Protein AF-A0A3S1ZGQ6-F1 (afdb_monomer_lite)

Structure (mmCIF, N/CA/C/O backbo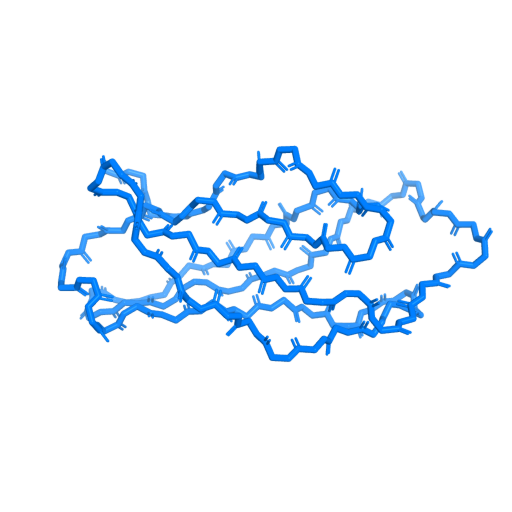ne):
data_AF-A0A3S1ZGQ6-F1
#
_entry.id   AF-A0A3S1ZGQ6-F1
#
loop_
_atom_site.group_PDB
_atom_site.id
_atom_site.type_symbol
_atom_site.label_atom_id
_atom_site.label_alt_id
_atom_site.label_comp_id
_atom_site.label_asym_id
_atom_site.label_entity_id
_atom_site.label_seq_id
_atom_site.pdbx_PDB_ins_code
_atom_site.Cartn_x
_atom_site.Cartn_y
_atom_site.Cartn_z
_atom_site.occupancy
_atom_site.B_iso_or_equiv
_atom_site.auth_seq_id
_atom_site.auth_comp_id
_atom_site.auth_asym_id
_atom_site.auth_atom_id
_atom_site.pdbx_PDB_model_num
ATOM 1 N N . SER A 1 1 ? -18.168 0.038 5.112 1.00 57.94 1 SER A N 1
ATOM 2 C CA . SER A 1 1 ? -16.872 0.471 5.660 1.00 57.94 1 SER A CA 1
ATOM 3 C C . SER A 1 1 ? -15.826 -0.161 4.787 1.00 57.94 1 SER A C 1
ATOM 5 O O . SER A 1 1 ? -15.764 -1.384 4.744 1.00 57.94 1 SER A O 1
ATOM 7 N N . ASP A 1 2 ? -15.090 0.651 4.040 1.00 84.12 2 ASP A N 1
ATOM 8 C CA . ASP A 1 2 ? -14.105 0.132 3.098 1.00 84.12 2 ASP A CA 1
ATOM 9 C C . ASP A 1 2 ? -12.865 -0.249 3.903 1.00 84.12 2 ASP A C 1
ATOM 11 O O . ASP A 1 2 ? -12.245 0.608 4.529 1.00 84.12 2 ASP A O 1
ATOM 15 N N . PHE A 1 3 ? -12.587 -1.551 3.995 1.00 94.69 3 PHE A N 1
ATOM 16 C CA . PHE A 1 3 ? -11.353 -2.067 4.573 1.00 94.69 3 PHE A CA 1
ATOM 17 C C . PHE A 1 3 ? -10.385 -2.303 3.413 1.00 94.69 3 PHE A C 1
ATOM 19 O O . PHE A 1 3 ? -10.597 -3.210 2.611 1.00 94.69 3 PHE A O 1
ATOM 26 N N . GLY A 1 4 ? -9.377 -1.445 3.281 1.00 97.62 4 GLY A N 1
ATOM 27 C CA . GLY A 1 4 ? -8.446 -1.447 2.160 1.00 97.62 4 GLY A CA 1
ATOM 28 C C . GLY A 1 4 ? -7.655 -0.149 2.076 1.00 97.62 4 GLY A C 1
ATOM 29 O O . GLY A 1 4 ? -7.623 0.638 3.024 1.00 97.62 4 GLY A O 1
ATOM 30 N N . VAL A 1 5 ? -7.013 0.078 0.933 1.00 97.56 5 VAL A N 1
ATOM 31 C CA . VAL A 1 5 ? -6.218 1.285 0.702 1.00 97.56 5 VAL A CA 1
ATOM 32 C C . VAL A 1 5 ? -6.597 1.970 -0.607 1.00 97.56 5 VAL A C 1
ATOM 34 O O . VAL A 1 5 ? -7.007 1.316 -1.563 1.00 97.56 5 VAL A O 1
ATOM 37 N N . ASN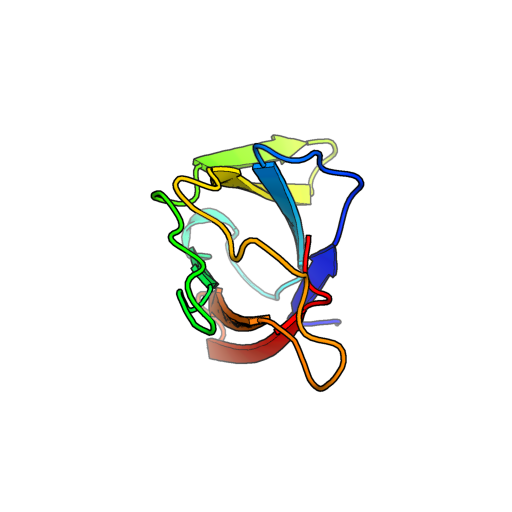 A 1 6 ? -6.413 3.286 -0.655 1.00 96.75 6 ASN A N 1
ATOM 38 C CA . ASN A 1 6 ? -6.477 4.087 -1.871 1.00 96.75 6 ASN A CA 1
ATOM 39 C C . ASN A 1 6 ? -5.077 4.603 -2.199 1.00 96.75 6 ASN A C 1
ATOM 41 O O . ASN A 1 6 ? -4.412 5.170 -1.333 1.00 96.75 6 ASN A O 1
ATOM 45 N N . VAL A 1 7 ? -4.633 4.441 -3.445 1.00 96.50 7 VAL A N 1
ATOM 46 C CA . VAL A 1 7 ? -3.353 5.008 -3.890 1.00 96.50 7 VAL A CA 1
ATOM 47 C C . VAL A 1 7 ? -3.492 6.521 -4.030 1.00 96.50 7 VAL A C 1
ATOM 49 O O . VAL A 1 7 ? -4.418 7.016 -4.676 1.00 96.50 7 VAL A O 1
ATOM 52 N N . LEU A 1 8 ? -2.565 7.251 -3.420 1.00 96.38 8 LEU A N 1
ATOM 53 C CA . LEU A 1 8 ? -2.428 8.694 -3.569 1.00 96.38 8 LEU A CA 1
ATOM 54 C C . LEU A 1 8 ? -1.351 9.013 -4.619 1.00 96.38 8 LEU A C 1
ATOM 56 O O . LEU A 1 8 ? -0.526 8.151 -4.927 1.00 96.38 8 LEU A O 1
ATOM 60 N N . PRO A 1 9 ? -1.322 10.240 -5.171 1.00 93.81 9 PRO A N 1
ATOM 61 C CA . PRO A 1 9 ? -0.232 10.662 -6.043 1.00 93.81 9 PRO A CA 1
ATOM 62 C C . PRO A 1 9 ? 1.121 10.512 -5.334 1.00 93.81 9 PRO A C 1
ATOM 64 O O . PRO A 1 9 ? 1.381 11.201 -4.349 1.00 93.81 9 PRO A O 1
ATOM 67 N N . GLY A 1 10 ? 1.945 9.595 -5.837 1.00 87.69 10 GLY A N 1
ATOM 68 C CA . GLY A 1 10 ? 3.346 9.419 -5.463 1.00 87.69 10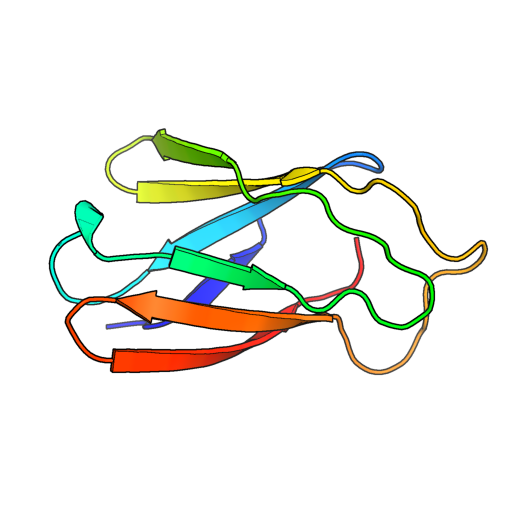 GLY A CA 1
ATOM 69 C C . GLY A 1 10 ? 4.282 9.881 -6.579 1.00 87.69 10 GLY A C 1
ATOM 70 O O . GLY A 1 10 ? 3.879 10.615 -7.488 1.00 87.69 10 GLY A O 1
ATOM 71 N N . ASP A 1 11 ? 5.526 9.425 -6.521 1.00 90.12 11 ASP A N 1
ATOM 72 C CA . ASP A 1 11 ? 6.553 9.676 -7.530 1.00 90.12 11 ASP A CA 1
ATOM 73 C C . ASP A 1 11 ? 7.398 8.415 -7.785 1.00 90.12 11 ASP A C 1
ATOM 75 O O . ASP A 1 11 ? 7.062 7.313 -7.356 1.00 90.12 11 ASP A O 1
ATOM 79 N N . HIS A 1 12 ? 8.503 8.563 -8.520 1.00 91.75 12 HIS A N 1
ATOM 80 C CA . HIS A 1 12 ? 9.389 7.442 -8.830 1.00 91.75 12 HIS A CA 1
ATOM 81 C C . HIS A 1 12 ? 10.138 6.879 -7.612 1.00 91.75 12 HIS A C 1
ATOM 83 O O . HIS A 1 12 ? 10.711 5.796 -7.732 1.00 91.75 12 HIS A O 1
ATOM 89 N N . GLU A 1 13 ? 10.138 7.588 -6.481 1.00 96.12 13 GLU A N 1
ATOM 90 C CA . GLU A 1 13 ? 10.854 7.236 -5.253 1.00 96.12 13 GLU A CA 1
ATOM 91 C C . GLU A 1 13 ? 9.904 6.768 -4.142 1.00 96.12 13 GLU A C 1
ATOM 93 O O . GLU A 1 13 ? 10.349 6.152 -3.171 1.00 96.12 13 GLU A O 1
ATOM 98 N N . THR A 1 14 ? 8.600 7.045 -4.252 1.00 97.25 14 THR A N 1
ATOM 99 C CA . THR A 1 14 ? 7.630 6.797 -3.181 1.00 97.25 14 THR A CA 1
ATOM 100 C C . THR A 1 14 ? 6.278 6.289 -3.682 1.00 97.25 14 THR A C 1
ATOM 102 O O . THR A 1 14 ? 5.618 6.893 -4.529 1.00 97.25 14 THR A O 1
ATOM 105 N N . LEU A 1 15 ? 5.813 5.196 -3.072 1.00 97.75 15 LEU A N 1
ATOM 106 C CA . LEU A 1 15 ? 4.421 4.752 -3.122 1.00 97.75 15 LEU A CA 1
ATOM 107 C C . LEU A 1 15 ? 3.683 5.322 -1.905 1.00 97.75 15 LEU A C 1
ATOM 109 O O . LEU A 1 15 ? 4.108 5.112 -0.771 1.00 97.75 15 LEU A O 1
ATOM 113 N N . ILE A 1 16 ? 2.565 6.013 -2.125 1.00 98.19 16 ILE A N 1
ATOM 114 C CA . ILE A 1 16 ? 1.769 6.614 -1.048 1.00 98.19 16 ILE A CA 1
ATOM 115 C C . ILE A 1 16 ? 0.361 6.028 -1.074 1.00 98.19 16 ILE A C 1
ATOM 117 O O . ILE A 1 16 ? -0.304 6.046 -2.112 1.00 98.19 16 ILE A O 1
ATOM 121 N N . VAL A 1 17 ? -0.114 5.535 0.069 1.00 98.25 17 VAL A N 1
ATOM 122 C CA . VAL A 1 17 ? -1.469 4.990 0.207 1.00 98.25 17 VAL A CA 1
ATOM 123 C C . VAL A 1 17 ? -2.197 5.571 1.417 1.00 98.25 17 VAL A C 1
ATOM 125 O O . VAL A 1 17 ? -1.622 5.745 2.491 1.00 98.25 17 VAL A O 1
ATOM 128 N N . GLU A 1 18 ? -3.485 5.854 1.246 1.00 97.75 18 GLU A N 1
ATOM 129 C CA . GLU A 1 18 ? -4.420 6.146 2.332 1.00 97.75 18 GLU A CA 1
ATOM 130 C C . GLU A 1 18 ? -5.102 4.848 2.767 1.00 97.75 18 GLU A C 1
ATOM 132 O O . GLU A 1 18 ? -5.752 4.190 1.955 1.00 97.75 18 GLU A O 1
ATOM 137 N N . ALA A 1 19 ? -5.001 4.499 4.047 1.00 97.62 19 ALA A N 1
ATOM 138 C CA . ALA A 1 19 ? -5.650 3.326 4.612 1.00 97.62 19 ALA A CA 1
ATOM 139 C C . ALA A 1 19 ? -7.041 3.659 5.175 1.00 97.62 19 ALA A C 1
ATOM 141 O O . ALA A 1 19 ? -7.242 4.654 5.875 1.00 97.62 19 ALA A O 1
ATOM 142 N N . SER A 1 20 ? -8.005 2.784 4.893 1.00 96.94 20 SER A N 1
ATOM 143 C CA . SER A 1 20 ? -9.336 2.773 5.501 1.00 96.94 20 SER A CA 1
ATOM 144 C C . SER A 1 20 ? -9.579 1.403 6.123 1.00 96.94 20 SER A C 1
ATOM 146 O O . SER A 1 20 ? -9.366 0.373 5.490 1.00 96.94 20 SER A O 1
ATOM 148 N N . PHE A 1 21 ? -9.965 1.375 7.393 1.00 95.19 21 PHE A N 1
ATOM 149 C CA . PHE A 1 21 ? -10.157 0.144 8.155 1.00 95.19 21 PHE A CA 1
ATOM 150 C C . PHE A 1 21 ? -11.017 0.436 9.391 1.00 95.19 21 PHE A C 1
ATOM 152 O O . PHE A 1 21 ? -11.051 1.570 9.876 1.00 95.19 21 PHE A O 1
ATOM 159 N N . PRO A 1 22 ? -11.743 -0.560 9.915 1.00 92.69 22 PRO A N 1
ATOM 160 C CA . PRO A 1 22 ? -12.385 -0.437 11.212 1.00 92.69 22 PRO A CA 1
ATOM 161 C C . PRO A 1 22 ? -11.373 -0.633 12.350 1.00 92.69 22 PRO A C 1
ATOM 163 O O . PRO A 1 22 ? -10.429 -1.419 12.231 1.00 92.69 22 PRO A O 1
ATOM 166 N N . GLY A 1 23 ? -11.635 0.027 13.479 1.00 90.25 23 GLY A N 1
ATOM 167 C CA . GLY A 1 23 ? -10.881 -0.142 14.721 1.00 90.25 23 GLY A CA 1
ATOM 168 C C . GLY A 1 23 ? -9.849 0.955 14.978 1.00 90.25 23 GLY A C 1
ATOM 169 O O . GLY A 1 23 ? -9.928 2.044 14.416 1.00 90.25 23 GLY A O 1
ATOM 170 N N . ASP A 1 24 ? -8.924 0.656 15.886 1.00 90.12 24 ASP A N 1
ATOM 171 C CA . ASP A 1 24 ? -7.863 1.566 16.324 1.00 90.12 24 ASP A CA 1
ATOM 172 C C . ASP A 1 24 ? -6.792 1.765 15.227 1.00 90.12 24 ASP A C 1
ATOM 174 O O . ASP A 1 24 ? -6.208 0.766 14.788 1.00 90.12 24 ASP A O 1
ATOM 178 N N . PRO A 1 25 ? -6.507 3.012 14.795 1.00 90.94 25 PRO A N 1
ATOM 179 C CA . PRO A 1 25 ? -5.407 3.331 13.883 1.00 90.94 25 PRO A CA 1
ATOM 180 C C . PRO A 1 25 ? -4.031 2.869 14.349 1.00 90.94 25 PRO A C 1
ATOM 182 O O . PRO A 1 25 ? -3.200 2.534 13.506 1.00 90.94 25 PRO A O 1
ATOM 185 N N . GLU A 1 26 ? -3.793 2.788 15.660 1.00 92.50 26 GLU A N 1
ATOM 186 C CA . GLU A 1 26 ? -2.510 2.322 16.195 1.00 92.50 26 GLU A CA 1
ATOM 187 C C . GLU A 1 26 ? -2.238 0.839 15.934 1.00 92.50 26 GLU A C 1
ATOM 189 O O . GLU A 1 26 ? -1.086 0.409 15.913 1.00 92.50 26 GLU A O 1
ATOM 194 N N . ALA A 1 27 ? -3.290 0.054 15.701 1.00 93.25 27 ALA A N 1
ATOM 195 C CA . ALA A 1 27 ? -3.185 -1.369 15.404 1.00 93.25 27 ALA A CA 1
ATOM 196 C C . ALA A 1 27 ? -3.084 -1.668 13.899 1.00 93.25 27 ALA A C 1
ATOM 198 O O . ALA A 1 27 ? -3.094 -2.844 13.528 1.00 93.25 27 ALA A O 1
ATOM 199 N N . ALA A 1 28 ? -3.070 -0.643 13.040 1.00 96.69 28 ALA A N 1
ATOM 200 C CA . ALA A 1 28 ? -3.037 -0.822 11.598 1.00 96.69 28 ALA A CA 1
ATOM 201 C C . ALA A 1 28 ? -1.610 -0.835 11.050 1.00 96.69 28 ALA A C 1
ATOM 203 O O . ALA A 1 28 ? -0.793 0.022 11.390 1.00 96.69 28 ALA A O 1
ATOM 204 N N . ASP A 1 29 ? -1.339 -1.783 10.155 1.00 97.88 29 ASP A N 1
ATOM 205 C CA . ASP A 1 29 ? -0.055 -1.909 9.471 1.00 97.88 29 ASP A CA 1
ATOM 206 C C . ASP A 1 29 ? -0.265 -2.258 7.994 1.00 97.88 29 ASP A C 1
ATOM 208 O O . ASP A 1 29 ? -1.275 -2.863 7.614 1.00 97.88 29 ASP A O 1
ATOM 212 N N . PHE A 1 30 ? 0.681 -1.855 7.156 1.00 98.50 30 PHE A N 1
ATOM 213 C CA . PHE A 1 30 ? 0.601 -1.990 5.708 1.00 98.50 30 PHE A CA 1
ATOM 214 C C . PHE A 1 30 ? 1.825 -2.721 5.171 1.00 98.50 30 PHE A C 1
ATOM 216 O O . PHE A 1 30 ? 2.959 -2.424 5.532 1.00 98.50 30 PHE A O 1
ATOM 223 N N . PHE A 1 31 ? 1.591 -3.648 4.251 1.00 98.38 31 PHE A N 1
ATOM 224 C CA . PHE A 1 31 ? 2.625 -4.435 3.597 1.00 98.38 31 PHE A CA 1
ATOM 225 C C . PHE A 1 31 ? 2.399 -4.397 2.092 1.00 98.38 31 PHE A C 1
ATOM 227 O O . PHE A 1 31 ? 1.267 -4.525 1.632 1.00 98.38 31 PHE A O 1
ATOM 234 N N . VAL A 1 32 ? 3.481 -4.282 1.327 1.00 98.25 32 VAL A N 1
ATOM 235 C CA . VAL A 1 32 ? 3.476 -4.398 -0.134 1.00 98.25 32 VAL A CA 1
ATOM 236 C C . VAL A 1 32 ? 4.563 -5.378 -0.557 1.00 98.25 32 VAL A C 1
ATOM 238 O O . VAL A 1 32 ? 5.668 -5.371 -0.008 1.00 98.25 32 VAL A O 1
ATOM 241 N N . ALA A 1 33 ? 4.238 -6.260 -1.495 1.00 97.00 33 ALA A N 1
ATOM 242 C CA . ALA A 1 33 ? 5.155 -7.273 -1.984 1.00 97.00 33 ALA A CA 1
ATOM 243 C C . ALA A 1 33 ? 6.180 -6.659 -2.952 1.00 97.00 33 ALA A C 1
ATOM 245 O O . ALA A 1 33 ? 5.820 -5.970 -3.907 1.00 97.00 33 ALA A O 1
ATOM 246 N N . GLY A 1 34 ? 7.465 -6.933 -2.715 1.00 93.69 34 GLY A N 1
ATOM 247 C CA . GLY A 1 34 ? 8.536 -6.665 -3.674 1.00 93.69 34 GLY A CA 1
ATOM 248 C C . GLY A 1 34 ? 8.571 -7.757 -4.738 1.00 93.69 34 GLY A C 1
ATOM 249 O O . GLY A 1 34 ? 9.249 -8.767 -4.567 1.00 93.69 34 GLY A O 1
ATOM 250 N N . GLU A 1 35 ? 7.798 -7.578 -5.804 1.00 90.69 35 GLU A N 1
ATOM 251 C CA . GLU A 1 35 ? 7.721 -8.497 -6.945 1.00 90.69 35 GLU A CA 1
ATOM 252 C C . GLU A 1 35 ? 8.111 -7.780 -8.239 1.00 90.69 35 GLU A C 1
ATOM 254 O O . GLU A 1 35 ? 8.144 -6.553 -8.283 1.00 90.69 35 GLU A O 1
ATOM 259 N N . HIS A 1 36 ? 8.366 -8.532 -9.315 1.00 91.75 36 HIS A N 1
ATOM 260 C CA . HIS A 1 36 ? 8.694 -7.964 -10.633 1.00 91.75 36 HIS A CA 1
ATOM 261 C C . HIS A 1 36 ? 9.874 -6.974 -10.582 1.00 91.75 36 HIS A C 1
ATOM 263 O O . HIS A 1 36 ? 9.819 -5.906 -11.184 1.00 91.75 36 HIS A O 1
ATOM 269 N N . ASP A 1 37 ? 10.918 -7.326 -9.824 1.00 94.62 37 ASP A N 1
ATOM 270 C CA . ASP A 1 37 ? 12.120 -6.515 -9.576 1.00 94.62 37 ASP A CA 1
ATOM 271 C C . ASP A 1 37 ? 11.881 -5.185 -8.836 1.00 94.62 37 ASP A C 1
ATOM 273 O O . ASP A 1 37 ? 12.779 -4.349 -8.750 1.00 94.62 37 ASP A O 1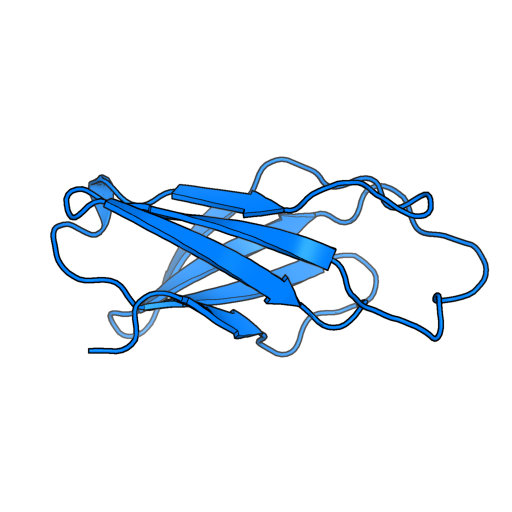
ATOM 277 N N . TYR A 1 38 ? 10.700 -4.979 -8.247 1.00 97.00 38 TYR A N 1
ATOM 278 C CA . TYR A 1 38 ? 10.513 -3.900 -7.282 1.00 97.00 38 TYR A CA 1
ATOM 279 C C . TYR A 1 38 ? 11.104 -4.273 -5.921 1.00 97.00 38 TYR A C 1
ATOM 281 O O . TYR A 1 38 ? 10.887 -5.368 -5.395 1.00 97.00 38 TYR A O 1
ATOM 289 N N . MET A 1 39 ? 11.784 -3.313 -5.302 1.00 97.81 39 MET A N 1
ATOM 290 C CA . MET A 1 39 ? 12.224 -3.395 -3.914 1.00 97.81 39 MET A CA 1
ATOM 291 C C . MET A 1 39 ? 11.651 -2.216 -3.140 1.00 97.81 39 MET A C 1
ATOM 293 O O . MET A 1 39 ? 11.847 -1.065 -3.521 1.00 97.81 39 MET A O 1
ATOM 297 N N . PHE A 1 40 ? 10.977 -2.499 -2.029 1.00 98.25 40 PHE A N 1
ATOM 298 C CA . PHE A 1 40 ? 10.365 -1.483 -1.178 1.00 98.25 40 PHE A CA 1
ATOM 299 C C . PHE A 1 40 ? 11.071 -1.393 0.173 1.00 98.25 40 PHE A C 1
ATOM 301 O O . PHE A 1 40 ? 11.520 -2.396 0.731 1.00 98.25 40 PHE A O 1
ATOM 308 N N . GLY A 1 41 ? 11.169 -0.175 0.697 1.00 98.19 41 GLY A N 1
ATOM 309 C CA . GLY A 1 41 ? 11.593 0.082 2.067 1.00 98.19 41 GLY A CA 1
ATOM 310 C C . GLY A 1 41 ? 10.457 -0.140 3.062 1.00 98.19 41 GLY A C 1
ATOM 311 O O . GLY A 1 41 ? 9.319 -0.428 2.694 1.00 98.19 41 GLY A O 1
ATOM 312 N N . SER A 1 42 ? 10.758 0.034 4.348 1.00 97.88 42 SER A N 1
ATOM 313 C CA . SER A 1 42 ? 9.735 0.000 5.395 1.00 97.88 42 SER A CA 1
ATOM 314 C C . SER A 1 42 ? 8.713 1.130 5.203 1.00 97.88 42 SER A C 1
ATOM 316 O O . SER A 1 42 ? 9.126 2.284 5.056 1.00 97.88 42 SER A O 1
ATOM 318 N N . PRO A 1 43 ? 7.401 0.838 5.251 1.00 98.06 43 PRO A N 1
ATOM 319 C CA . PRO A 1 43 ? 6.365 1.862 5.240 1.00 98.06 43 PRO A CA 1
ATOM 320 C C . PRO A 1 43 ? 6.502 2.818 6.427 1.00 98.06 43 PRO A C 1
ATOM 322 O O . PRO A 1 43 ? 6.534 2.406 7.586 1.00 98.06 43 PRO A O 1
ATOM 325 N N . ALA A 1 44 ? 6.569 4.113 6.138 1.00 97.75 44 ALA A N 1
ATOM 326 C CA . ALA A 1 44 ? 6.493 5.165 7.135 1.00 97.75 44 ALA A CA 1
ATOM 327 C C . ALA A 1 44 ? 5.030 5.560 7.350 1.00 97.75 44 ALA A C 1
ATOM 329 O O . ALA A 1 44 ? 4.311 5.877 6.401 1.00 97.75 44 ALA A O 1
ATOM 330 N N . ARG A 1 45 ? 4.605 5.570 8.612 1.00 96.44 45 ARG A N 1
ATOM 331 C CA . ARG A 1 45 ? 3.257 5.960 9.025 1.00 96.44 45 ARG A CA 1
ATOM 332 C C . ARG A 1 45 ? 3.170 7.460 9.298 1.00 96.44 45 ARG A C 1
ATOM 334 O O . ARG A 1 45 ? 4.037 8.028 9.960 1.00 96.44 45 ARG A O 1
ATOM 341 N N . SER A 1 46 ? 2.082 8.083 8.858 1.00 96.31 46 SER A N 1
ATOM 342 C CA . SER A 1 46 ? 1.694 9.434 9.273 1.00 96.31 46 SER A CA 1
ATOM 343 C C . SER A 1 46 ? 0.176 9.580 9.330 1.00 96.31 46 SER A C 1
ATOM 345 O O . SER A 1 46 ? -0.553 8.843 8.669 1.00 96.31 46 SER A O 1
ATOM 347 N N . GLU A 1 47 ? -0.306 10.540 10.113 1.00 94.81 47 GLU A N 1
ATOM 348 C CA . GLU A 1 47 ? -1.716 10.926 10.108 1.00 94.81 47 GLU A CA 1
ATOM 349 C C . GLU A 1 47 ? -1.889 12.286 9.440 1.00 94.81 47 GLU A C 1
ATOM 351 O O . GLU A 1 47 ? -1.160 13.238 9.732 1.00 94.81 47 GLU A O 1
ATOM 356 N N . LYS A 1 48 ? -2.872 12.376 8.543 1.00 92.75 48 LYS A N 1
ATOM 357 C CA . LYS A 1 48 ? -3.217 13.604 7.830 1.00 92.75 48 LYS A CA 1
ATOM 358 C C . LYS A 1 48 ? -4.727 13.704 7.691 1.00 92.75 48 LYS A C 1
ATOM 360 O O . LYS A 1 48 ? -5.359 12.779 7.199 1.00 92.75 48 LYS A O 1
ATOM 365 N N . ASP A 1 49 ? -5.308 14.812 8.146 1.00 90.25 49 ASP A N 1
ATOM 366 C CA . ASP A 1 49 ? -6.753 15.076 8.058 1.00 90.25 49 ASP A CA 1
ATOM 367 C C . ASP A 1 49 ? -7.630 13.941 8.641 1.00 90.25 49 ASP A C 1
ATOM 369 O O . ASP A 1 49 ? -8.716 13.644 8.146 1.00 90.25 49 ASP A O 1
ATOM 373 N N . GLY A 1 50 ? -7.146 13.279 9.701 1.00 89.94 50 GLY A N 1
ATOM 374 C CA . GLY A 1 50 ? -7.822 12.139 10.337 1.00 89.94 50 GLY A CA 1
ATOM 375 C C . GLY A 1 50 ? -7.735 10.826 9.549 1.00 89.94 50 GLY A C 1
ATOM 376 O O . GLY A 1 50 ? -8.453 9.878 9.865 1.00 89.94 50 GLY A O 1
ATOM 377 N N . LYS A 1 51 ? -6.883 10.766 8.522 1.00 94.00 51 LYS A N 1
ATOM 378 C CA . LYS A 1 51 ? -6.594 9.572 7.729 1.00 94.00 51 LYS A CA 1
ATOM 379 C C . LYS A 1 51 ? -5.204 9.041 8.028 1.00 94.00 51 LYS A C 1
ATOM 381 O O . LYS A 1 51 ? -4.254 9.808 8.188 1.00 94.00 51 LYS A O 1
ATOM 386 N N . LEU A 1 52 ? -5.100 7.716 8.058 1.00 97.25 52 LEU A N 1
ATOM 387 C CA . LEU A 1 52 ? -3.830 7.022 8.171 1.00 97.25 52 LEU A CA 1
ATOM 388 C C . LEU A 1 52 ? -3.186 6.909 6.787 1.00 97.25 52 LEU A C 1
ATOM 390 O O . LEU A 1 52 ? -3.771 6.317 5.880 1.00 97.25 52 LEU A O 1
ATOM 3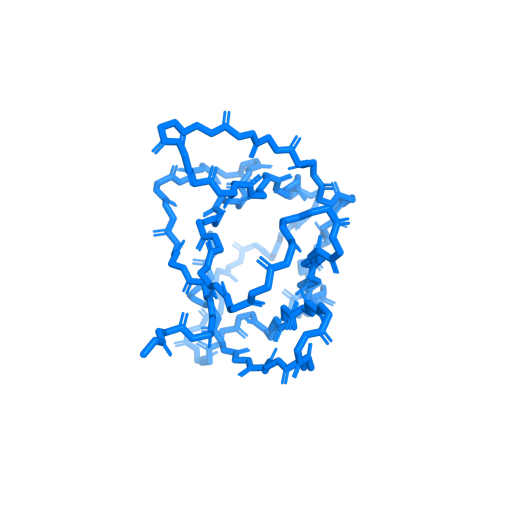94 N N . ILE A 1 53 ? -1.988 7.466 6.639 1.00 98.06 53 ILE A N 1
ATOM 395 C CA . ILE A 1 53 ? -1.206 7.442 5.403 1.00 98.06 53 ILE A CA 1
ATOM 396 C C . ILE A 1 53 ? 0.055 6.609 5.617 1.00 98.06 53 ILE A C 1
ATOM 398 O O . ILE A 1 53 ? 0.791 6.822 6.587 1.00 98.06 53 ILE A O 1
ATOM 402 N N . PHE A 1 54 ? 0.326 5.709 4.675 1.00 98.38 54 PHE A N 1
ATOM 403 C CA . PHE A 1 54 ? 1.597 5.003 4.575 1.00 98.38 54 PHE A CA 1
ATOM 404 C C . PHE A 1 54 ? 2.380 5.515 3.367 1.00 98.38 54 PHE A C 1
ATOM 406 O O . PHE A 1 54 ? 1.870 5.526 2.245 1.00 98.38 54 PHE A O 1
ATOM 413 N N . THR A 1 55 ? 3.628 5.910 3.604 1.00 98.38 55 THR A N 1
ATOM 414 C CA . THR A 1 55 ? 4.599 6.269 2.566 1.00 98.38 55 THR A CA 1
ATOM 415 C C . THR A 1 55 ? 5.667 5.191 2.506 1.00 98.38 55 THR A C 1
ATOM 417 O O . THR A 1 55 ? 6.390 4.975 3.478 1.00 98.38 55 THR A O 1
ATOM 420 N N . VAL A 1 56 ? 5.778 4.514 1.371 1.00 98.50 56 VAL A N 1
ATOM 421 C CA . VAL A 1 56 ? 6.695 3.396 1.162 1.00 98.50 56 VAL A CA 1
ATOM 422 C C . VAL A 1 56 ? 7.806 3.823 0.203 1.00 98.50 56 VAL A C 1
ATOM 424 O O . VAL A 1 56 ? 7.507 4.148 -0.948 1.00 98.50 56 VAL A O 1
ATOM 427 N N . PRO A 1 57 ? 9.081 3.828 0.634 1.00 98.44 57 PRO A N 1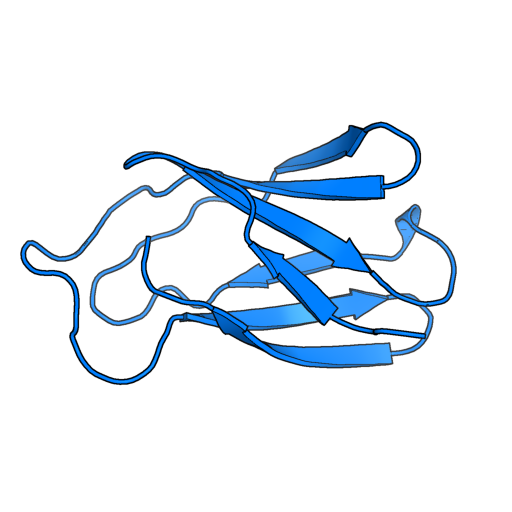
ATOM 428 C CA . PRO A 1 57 ? 10.199 4.092 -0.265 1.00 98.44 57 PRO A CA 1
ATOM 429 C C . PRO A 1 57 ? 10.302 3.019 -1.352 1.00 98.44 57 PRO A C 1
ATOM 431 O O . PRO A 1 57 ? 10.220 1.828 -1.052 1.00 98.44 57 PRO A O 1
ATOM 434 N N . ILE A 1 58 ? 10.539 3.433 -2.591 1.00 97.88 58 ILE A N 1
ATOM 435 C CA . ILE A 1 58 ? 10.879 2.561 -3.716 1.00 97.88 58 ILE A CA 1
ATOM 436 C C . ILE A 1 58 ? 12.406 2.544 -3.811 1.00 97.88 58 ILE A C 1
ATOM 438 O O . ILE A 1 58 ? 13.027 3.532 -4.190 1.00 97.88 58 ILE A O 1
ATOM 442 N N . LEU A 1 59 ? 13.015 1.438 -3.389 1.00 98.06 59 LEU A N 1
ATOM 443 C CA . LEU A 1 59 ? 14.470 1.271 -3.333 1.00 98.06 59 LEU A CA 1
ATOM 444 C C . LEU A 1 59 ? 15.047 0.807 -4.670 1.00 98.06 59 LEU A C 1
ATOM 446 O O . LEU A 1 59 ? 16.167 1.175 -5.012 1.00 98.06 59 LEU A O 1
ATOM 450 N N . ASP A 1 60 ? 14.284 -0.007 -5.398 1.00 97.19 60 ASP A N 1
ATOM 451 C CA . ASP A 1 60 ? 14.598 -0.436 -6.757 1.00 97.19 60 ASP A CA 1
ATOM 452 C C . ASP A 1 60 ? 13.302 -0.679 -7.538 1.00 97.19 60 ASP A C 1
ATOM 454 O O . ASP A 1 60 ? 12.237 -0.910 -6.947 1.00 97.19 60 ASP A O 1
ATOM 458 N N . ARG A 1 61 ? 13.386 -0.593 -8.865 1.00 95.06 61 ARG A N 1
ATOM 459 C CA . ARG A 1 61 ? 12.251 -0.791 -9.770 1.00 95.06 61 ARG A CA 1
ATOM 460 C C . ARG A 1 61 ? 12.700 -1.420 -11.090 1.00 95.06 61 ARG A C 1
ATOM 462 O O . ARG A 1 61 ? 13.806 -1.139 -11.558 1.00 95.06 61 ARG A O 1
ATOM 469 N N . PRO A 1 62 ? 11.829 -2.194 -11.759 1.00 94.88 62 PRO A N 1
ATOM 470 C CA . PRO A 1 62 ? 12.140 -2.744 -13.067 1.00 94.88 62 PRO A CA 1
ATOM 471 C C . PRO A 1 62 ? 12.405 -1.630 -14.083 1.00 94.88 62 PRO A C 1
ATOM 473 O O . PRO A 1 62 ? 11.794 -0.558 -14.058 1.00 94.88 62 PRO A O 1
ATOM 476 N N . SER A 1 63 ? 13.282 -1.920 -15.045 1.00 93.31 63 SER A N 1
ATOM 477 C CA . SER A 1 63 ? 13.605 -0.999 -16.146 1.00 93.31 63 SER A CA 1
ATOM 478 C C . SER A 1 63 ? 12.419 -0.724 -17.080 1.00 93.31 63 SER A C 1
ATOM 480 O O . SER A 1 63 ? 12.427 0.252 -17.826 1.00 93.31 63 SER A O 1
ATOM 482 N N . THR A 1 64 ? 11.398 -1.582 -17.053 1.00 93.88 64 THR A N 1
ATOM 483 C CA . THR A 1 64 ? 10.126 -1.412 -17.760 1.00 93.88 64 THR A CA 1
ATOM 484 C C . THR A 1 64 ? 8.996 -1.787 -16.813 1.00 93.88 64 THR A C 1
ATOM 486 O O . THR A 1 64 ? 9.010 -2.881 -16.254 1.00 93.88 64 THR A O 1
ATOM 489 N N . THR A 1 65 ? 8.013 -0.902 -16.644 1.00 92.12 65 THR A N 1
ATOM 490 C CA . THR A 1 65 ? 6.836 -1.188 -15.816 1.00 92.12 65 THR A CA 1
ATOM 491 C C . THR A 1 65 ? 6.079 -2.397 -16.382 1.00 92.12 65 THR A C 1
ATOM 493 O O . THR A 1 65 ? 5.765 -2.395 -17.579 1.00 92.12 65 THR A O 1
ATOM 496 N N . PRO A 1 66 ? 5.772 -3.424 -15.569 1.00 92.44 66 PRO A N 1
ATOM 497 C CA . PRO A 1 66 ? 4.956 -4.542 -16.020 1.00 92.44 66 PRO A CA 1
ATOM 498 C C . PRO A 1 66 ? 3.567 -4.064 -16.460 1.00 92.44 66 PRO A C 1
ATOM 500 O O . PRO A 1 66 ? 3.035 -3.080 -15.948 1.00 92.44 66 PRO A O 1
ATOM 503 N N . THR A 1 67 ? 2.985 -4.746 -17.445 1.00 89.44 67 THR A N 1
ATOM 504 C CA . THR A 1 67 ? 1.717 -4.323 -18.073 1.00 89.44 67 THR A CA 1
ATOM 505 C C . THR A 1 67 ? 0.500 -5.095 -17.578 1.00 89.44 67 THR A C 1
ATOM 507 O O . THR A 1 67 ? -0.621 -4.622 -17.747 1.00 89.44 67 THR A O 1
ATOM 510 N N . ASP A 1 68 ? 0.722 -6.229 -16.914 1.00 87.94 68 ASP A N 1
ATOM 511 C CA . ASP A 1 68 ? -0.323 -7.090 -16.376 1.00 87.94 68 ASP A CA 1
ATOM 512 C C . ASP A 1 68 ? -0.233 -7.146 -14.846 1.00 87.94 68 ASP A C 1
ATOM 514 O O . ASP A 1 68 ? 0.855 -7.239 -14.277 1.00 87.94 68 ASP A O 1
ATOM 518 N N . GLY A 1 69 ? -1.388 -7.132 -14.176 1.00 91.06 69 GLY A N 1
ATOM 519 C CA . GLY A 1 69 ? -1.481 -7.290 -12.724 1.00 91.06 69 GLY A CA 1
ATOM 520 C C . GLY A 1 69 ? -1.224 -6.003 -11.937 1.00 91.06 69 GLY A C 1
ATOM 521 O O . GLY A 1 69 ? -1.742 -4.939 -12.275 1.00 91.06 69 GLY A O 1
ATOM 522 N N . GLY A 1 70 ? -0.488 -6.132 -10.836 1.00 95.19 70 GLY A N 1
ATOM 523 C CA . GLY A 1 70 ? -0.199 -5.053 -9.901 1.00 95.19 70 GLY A CA 1
ATOM 524 C C . GLY A 1 70 ? 0.648 -5.538 -8.728 1.00 95.19 70 GLY A C 1
ATOM 525 O O . GLY A 1 70 ? 1.017 -6.709 -8.660 1.00 95.19 70 GLY A O 1
ATOM 526 N N . LEU A 1 71 ? 0.936 -4.644 -7.789 1.00 96.69 71 LEU A N 1
ATOM 527 C CA . LEU A 1 71 ? 1.639 -4.985 -6.556 1.00 96.69 71 LEU A CA 1
ATOM 528 C C . LEU A 1 71 ? 0.656 -5.574 -5.548 1.00 96.69 71 LEU A C 1
ATOM 530 O O . LEU A 1 71 ? -0.317 -4.915 -5.173 1.00 96.69 71 LEU A O 1
ATOM 534 N N . HIS A 1 72 ? 0.920 -6.790 -5.079 1.00 97.88 72 HIS A N 1
ATOM 535 C CA . HIS A 1 72 ? 0.161 -7.370 -3.977 1.00 97.88 72 HIS A CA 1
ATOM 536 C C . HIS A 1 72 ? 0.388 -6.577 -2.689 1.00 97.88 72 HIS A C 1
ATOM 538 O O . HIS A 1 72 ? 1.522 -6.232 -2.352 1.00 97.88 72 HIS A O 1
ATOM 544 N N . TYR A 1 73 ? -0.688 -6.307 -1.955 1.00 98.38 73 TYR A N 1
ATOM 545 C CA . TYR A 1 73 ? -0.616 -5.657 -0.652 1.00 98.38 73 TYR A CA 1
ATOM 546 C C . TYR A 1 73 ? -1.465 -6.382 0.388 1.00 98.38 73 TYR A C 1
ATOM 548 O O . TYR A 1 73 ? -2.459 -7.030 0.051 1.00 98.38 73 TYR A O 1
ATOM 556 N N . THR A 1 74 ? -1.102 -6.180 1.653 1.00 98.56 74 THR A N 1
ATOM 557 C CA . THR A 1 74 ? -1.901 -6.554 2.821 1.00 98.56 74 THR A CA 1
ATOM 558 C C . THR A 1 74 ? -2.053 -5.339 3.726 1.00 98.56 74 THR A C 1
ATOM 560 O O . THR A 1 74 ? -1.074 -4.662 4.033 1.00 98.56 74 THR A O 1
ATOM 563 N N . LEU A 1 75 ? -3.276 -5.073 4.180 1.00 98.50 75 LEU A N 1
ATOM 564 C CA . LEU A 1 75 ? -3.561 -4.112 5.245 1.00 98.50 75 LEU A CA 1
ATOM 565 C C . LEU A 1 75 ? -4.123 -4.876 6.443 1.00 98.50 75 LEU A C 1
ATOM 567 O O . LEU A 1 75 ? -5.114 -5.597 6.309 1.00 98.50 75 LEU A O 1
ATOM 571 N N . THR A 1 76 ? -3.508 -4.709 7.608 1.00 97.81 76 THR A N 1
ATOM 572 C CA . THR A 1 76 ? -3.966 -5.302 8.868 1.00 97.81 76 THR A CA 1
ATOM 573 C C . THR A 1 76 ? -4.568 -4.231 9.772 1.00 97.81 76 THR A C 1
ATOM 575 O O . THR A 1 76 ? -4.262 -3.047 9.652 1.00 97.81 76 THR A O 1
ATOM 578 N N . SER A 1 77 ? -5.463 -4.640 10.666 1.00 96.31 77 SER A N 1
ATOM 579 C CA . SER A 1 77 ? -5.938 -3.844 11.795 1.00 96.31 77 SER A CA 1
ATOM 580 C C . SER A 1 77 ? -6.361 -4.761 12.945 1.00 96.31 77 SER A C 1
ATOM 582 O O . SER A 1 77 ? -6.396 -5.988 12.820 1.00 96.31 77 SER A O 1
ATOM 584 N N . SER A 1 78 ? -6.776 -4.173 14.068 1.00 95.12 78 SER A N 1
ATOM 585 C CA . SER A 1 78 ? -7.407 -4.916 15.172 1.00 95.12 78 SER A CA 1
ATOM 586 C C . SER A 1 78 ? -8.665 -5.706 14.765 1.00 95.12 78 SER A C 1
ATOM 588 O O . SER A 1 78 ? -9.060 -6.632 15.473 1.00 95.12 78 SER A O 1
ATOM 590 N N . ALA A 1 79 ? -9.290 -5.370 13.634 1.00 93.62 79 ALA A N 1
ATOM 591 C CA . ALA A 1 79 ? -10.485 -6.037 13.126 1.00 93.62 79 ALA A CA 1
ATOM 592 C C . ALA A 1 79 ? -10.194 -7.183 12.137 1.00 93.62 79 ALA A C 1
ATOM 594 O O . ALA A 1 79 ? -11.127 -7.880 11.736 1.00 93.62 79 ALA A O 1
ATOM 595 N N . GLY A 1 80 ? -8.934 -7.383 11.733 1.00 95.62 80 GLY A N 1
ATOM 596 C CA . GLY A 1 80 ? -8.530 -8.443 10.808 1.00 95.62 80 GLY A CA 1
ATOM 597 C C . GLY A 1 80 ? -7.516 -7.969 9.771 1.00 95.62 80 GLY A C 1
ATOM 598 O O . GLY A 1 80 ? -6.733 -7.059 10.022 1.00 95.62 80 GLY A O 1
ATOM 599 N N . ALA A 1 81 ? -7.530 -8.592 8.596 1.00 97.12 81 ALA A N 1
ATOM 600 C CA . ALA A 1 81 ? -6.666 -8.222 7.483 1.00 97.12 81 ALA A CA 1
ATOM 601 C C . ALA A 1 81 ? -7.415 -8.331 6.154 1.00 97.12 81 ALA A C 1
ATOM 603 O O . ALA A 1 81 ? -8.324 -9.152 6.013 1.00 97.12 81 ALA A O 1
ATOM 604 N N . VAL A 1 82 ? -7.002 -7.517 5.189 1.00 97.94 82 VAL A N 1
ATOM 605 C CA . VAL A 1 82 ? -7.434 -7.584 3.791 1.00 97.94 82 VAL A CA 1
ATOM 606 C C . VAL A 1 82 ? -6.219 -7.605 2.880 1.00 97.94 82 VAL A C 1
ATOM 608 O O . VAL A 1 82 ? -5.182 -7.025 3.203 1.00 97.94 82 VAL A O 1
ATOM 611 N N . GLU A 1 83 ? -6.375 -8.246 1.731 1.00 98.12 83 GLU A N 1
ATOM 612 C CA . GLU A 1 83 ? -5.379 -8.305 0.666 1.00 98.12 83 GLU A CA 1
ATOM 613 C C . GLU A 1 83 ? -5.947 -7.719 -0.629 1.00 98.12 83 GLU A C 1
ATOM 615 O O . GLU A 1 83 ? -7.165 -7.696 -0.836 1.00 98.12 83 GLU A O 1
ATOM 620 N N . GLY A 1 84 ? -5.071 -7.238 -1.506 1.00 97.06 84 GLY A N 1
ATOM 621 C CA . GLY A 1 84 ? -5.477 -6.705 -2.800 1.00 97.06 84 GLY A CA 1
ATOM 622 C C . GLY A 1 84 ? -4.306 -6.415 -3.728 1.00 97.06 84 GLY A C 1
ATOM 623 O O . GLY A 1 84 ? -3.173 -6.822 -3.474 1.00 97.06 84 GLY A O 1
ATOM 624 N N . LEU A 1 85 ? -4.603 -5.707 -4.817 1.00 96.94 85 LEU A N 1
ATOM 625 C CA . LEU A 1 85 ? -3.633 -5.285 -5.824 1.00 96.94 85 LEU A CA 1
ATOM 626 C C . LEU A 1 85 ? -3.610 -3.761 -5.937 1.00 96.94 85 LEU A C 1
ATOM 628 O O . LEU A 1 85 ? -4.663 -3.124 -5.996 1.00 96.94 85 LEU A O 1
ATOM 632 N N . LEU A 1 86 ? -2.408 -3.195 -6.015 1.00 96.19 86 LEU A N 1
ATOM 633 C CA . LEU A 1 86 ? -2.167 -1.796 -6.358 1.00 96.19 86 LEU A CA 1
ATOM 634 C C . LEU A 1 86 ? -1.660 -1.689 -7.798 1.00 96.19 86 LEU A C 1
ATOM 636 O O . LEU A 1 86 ? -0.924 -2.570 -8.244 1.00 96.19 86 LEU A O 1
ATOM 640 N N . PRO A 1 87 ? -1.982 -0.609 -8.527 1.00 94.38 87 PRO A N 1
ATOM 641 C CA . PRO A 1 87 ? -1.282 -0.306 -9.768 1.00 94.38 87 PRO A CA 1
ATOM 642 C C . PRO A 1 87 ? 0.225 -0.163 -9.513 1.00 94.38 87 PRO A C 1
ATOM 644 O O . PRO A 1 87 ? 0.643 0.280 -8.441 1.00 94.38 87 PRO A O 1
ATOM 647 N N . PHE A 1 88 ? 1.040 -0.512 -10.508 1.00 93.56 88 PHE A N 1
ATOM 648 C CA . PHE A 1 88 ? 2.475 -0.252 -10.443 1.00 93.56 88 PHE A CA 1
ATOM 649 C C . PHE A 1 88 ? 2.757 1.268 -10.389 1.00 93.56 88 PHE A C 1
ATOM 651 O O . PHE A 1 88 ? 2.126 2.015 -11.144 1.00 93.56 88 PHE A O 1
ATOM 658 N N . PRO A 1 89 ? 3.680 1.724 -9.520 1.00 90.25 89 PRO A N 1
ATOM 659 C CA . PRO A 1 89 ? 4.152 3.110 -9.454 1.00 90.25 89 PRO A CA 1
ATOM 660 C C . PRO A 1 89 ? 5.218 3.415 -10.522 1.00 90.25 89 PRO A C 1
ATOM 662 O O . PRO A 1 89 ? 5.725 2.479 -11.187 1.00 90.25 89 PRO A O 1
#

Secondary structure (DSSP, 8-state):
---EEEEE---SSEEEEEEE-SS-GGG-EEEE---TT-EE-PPEEEEETTEEEEEEEEEE--SS--SSS-EEEEEEETTEEEEEEE---

Radius of gyration: 12.82 Å; chains: 1; bounding box: 32×24×34 Å

Foldseek 3Di:
DDQAWDWDDDDPFKTKIWGDDDDDPVQKDKDWDCPPFWDKDGWDWDDDPNIIMTIITTPTDDPDQDDDWAIWMKMAGPVGIDIDGDHDD

Sequence (89 aa):
SDFGVNVLPGDHETLIVEASFPGDPEAADFFVAGEHDYMFGSPARSEKDGKLIFTVPILDRPSTTPTDGGLHYTLTSSAGAVEGLLPFP

pLDDT: mean 94.88, std 5.02, range [57.94, 98.56]